Protein AF-A0A5W2M0V3-F1 (afdb_monomer)

Organism: NCBI:txid2564671

InterPro domains:
  IPR022688 Replication-associated protein G2P, C-terminal [PF05155] (43-127)

Solvent-accessible surface area (backbone atoms only — not comparable to full-atom values): 8422 Å² total; per-residue (Å²): 132,82,64,75,85,41,86,94,76,38,84,54,67,68,55,51,50,55,49,50,54,57,67,47,36,62,74,72,50,72,62,55,54,61,46,75,36,48,54,32,52,51,33,42,76,69,66,70,38,96,41,70,70,61,21,47,56,44,34,48,54,53,53,42,26,64,76,66,52,84,71,64,75,85,40,69,68,51,45,55,42,38,59,53,37,44,78,77,76,39,62,68,89,54,85,69,55,71,93,78,59,66,83,55,44,79,76,44,77,45,82,70,77,90,69,86,85,73,81,54,93,86,64,76,80,86,75,84,80,73,84,129

Foldseek 3Di:
DQPPVDPPPGDCVVVVVVVVCVVCVCVVCQPFPFDKDAQLVVLVVLVLDVDSVVSVVLLVLVVCLLVFDADDCVDPVLVSSQVSVVVVPDHSNDRDPNVPDDSIDGDDGDGDDDDDDDDDPPDDPDPPDDDD

Radius of gyration: 26.94 Å; Cα contacts (8 Å, |Δi|>4): 110; chains: 1; bounding box: 58×53×61 Å

Mean predicted aligned error: 13.79 Å

pLDDT: mean 79.99, std 12.99, range [43.12, 95.44]

Secondary structure (DSSP, 8-state):
---TTSTTTS--HHHHHHHHHHHTHHHHS--EEEEEEEHHHHHHHTTS-S-HHHHHHHHHHHHHHHTT----TTSHHHHHHHHHHHTTT--TTSPP-TTT--SEEEEEEEE------PPPTT----------

Structure (mmCIF, N/CA/C/O backbone):
data_AF-A0A5W2M0V3-F1
#
_entry.id   AF-A0A5W2M0V3-F1
#
loop_
_atom_site.group_PDB
_atom_site.id
_atom_site.type_symbol
_atom_site.label_atom_id
_atom_site.label_alt_id
_atom_site.label_comp_id
_atom_site.label_asym_id
_atom_site.label_entity_id
_atom_site.label_seq_id
_atom_site.pdbx_PDB_ins_code
_atom_site.Cartn_x
_atom_site.Cartn_y
_atom_site.Cartn_z
_atom_site.occupancy
_atom_site.B_iso_or_equiv
_atom_site.auth_seq_id
_atom_site.auth_comp_id
_atom_site.auth_asym_id
_atom_site.auth_atom_id
_atom_site.pdbx_PDB_model_num
ATOM 1 N N . LYS A 1 1 ? 28.963 -27.157 -25.736 1.00 59.34 1 LYS A N 1
ATOM 2 C CA . LYS A 1 1 ? 29.625 -25.862 -25.413 1.00 59.34 1 LYS A CA 1
ATOM 3 C C . LYS A 1 1 ? 29.686 -25.035 -26.696 1.00 59.34 1 LYS A C 1
ATOM 5 O O . LYS A 1 1 ? 30.165 -25.577 -27.676 1.00 59.34 1 LYS A O 1
ATOM 10 N N . LYS A 1 2 ? 29.187 -23.788 -26.728 1.00 62.47 2 LYS A N 1
ATOM 11 C CA . LYS A 1 2 ? 29.101 -22.963 -27.959 1.00 62.47 2 LYS A CA 1
ATOM 12 C C . LYS A 1 2 ? 30.402 -22.218 -28.345 1.00 62.47 2 LYS A C 1
ATOM 14 O O . LYS A 1 2 ? 30.338 -21.292 -29.134 1.00 62.47 2 LYS A O 1
ATOM 19 N N . SER A 1 3 ? 31.558 -22.601 -27.788 1.00 71.12 3 SER A N 1
ATOM 20 C CA . SER A 1 3 ? 32.898 -22.075 -28.131 1.00 71.12 3 SER A CA 1
ATOM 21 C C . SER A 1 3 ? 32.954 -20.572 -28.458 1.00 71.12 3 SER A C 1
ATOM 23 O O . SER A 1 3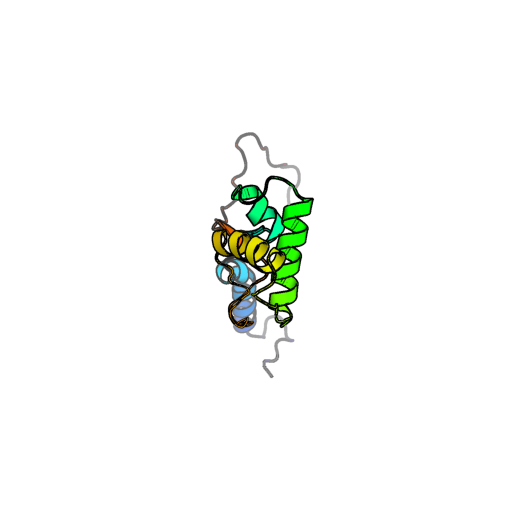 ? 33.532 -20.189 -29.465 1.00 71.12 3 SER A O 1
ATOM 25 N N . LEU A 1 4 ? 32.353 -19.721 -27.614 1.00 72.19 4 LEU A N 1
ATOM 26 C CA . LEU A 1 4 ? 32.244 -18.258 -27.802 1.00 72.19 4 LEU A CA 1
ATOM 27 C C . LEU A 1 4 ? 33.555 -17.495 -27.523 1.00 72.19 4 LEU A C 1
ATOM 29 O O . LEU A 1 4 ? 33.593 -16.267 -27.540 1.00 72.19 4 LEU A O 1
ATOM 33 N N . CYS A 1 5 ? 34.620 -18.235 -27.224 1.00 76.50 5 CYS A N 1
ATOM 34 C CA . CYS A 1 5 ? 35.914 -17.719 -26.799 1.00 76.50 5 CYS A CA 1
ATOM 35 C C . CYS A 1 5 ? 36.800 -17.271 -27.976 1.00 76.50 5 CYS A C 1
ATOM 37 O O . CYS A 1 5 ? 37.894 -16.769 -27.738 1.00 76.50 5 CYS A O 1
ATOM 39 N N . TYR A 1 6 ? 36.368 -17.490 -29.223 1.00 72.81 6 TYR A N 1
ATOM 40 C CA . TYR A 1 6 ? 37.172 -17.268 -30.425 1.00 72.81 6 TYR A CA 1
ATOM 41 C C . TYR A 1 6 ? 36.603 -16.107 -31.245 1.00 72.81 6 TYR A C 1
ATOM 43 O O . TYR A 1 6 ? 35.646 -16.248 -32.008 1.00 72.81 6 TYR A O 1
ATOM 51 N N . TRP A 1 7 ? 37.212 -14.937 -31.071 1.00 67.62 7 TRP A N 1
ATOM 52 C CA . TRP A 1 7 ? 36.789 -13.699 -31.719 1.00 67.62 7 TRP A CA 1
ATOM 53 C C . TRP A 1 7 ? 36.828 -13.825 -33.252 1.00 67.62 7 TRP A C 1
ATOM 55 O O . TRP A 1 7 ? 37.824 -14.269 -33.818 1.00 67.62 7 TRP A O 1
ATOM 65 N N . GLY A 1 8 ? 35.726 -13.473 -33.919 1.00 73.69 8 GLY A N 1
ATOM 66 C CA . GLY A 1 8 ? 35.586 -13.532 -35.383 1.00 73.69 8 GLY A CA 1
ATOM 67 C C . GLY A 1 8 ? 35.216 -14.899 -35.982 1.00 73.69 8 GLY A C 1
ATOM 68 O O . GLY A 1 8 ? 34.818 -14.944 -37.140 1.00 73.69 8 GLY A O 1
ATOM 69 N N . LEU A 1 9 ? 35.292 -15.996 -35.218 1.00 73.38 9 LEU A N 1
ATOM 70 C CA . LEU A 1 9 ? 34.905 -17.350 -35.669 1.00 73.38 9 LEU A CA 1
ATOM 71 C C . LEU A 1 9 ? 33.647 -17.878 -34.967 1.00 73.38 9 LEU A C 1
ATOM 73 O O . LEU A 1 9 ? 32.968 -18.766 -35.482 1.00 73.38 9 LEU A O 1
ATOM 77 N N . SER A 1 10 ? 33.341 -17.357 -33.779 1.00 79.69 10 SER A N 1
ATOM 78 C CA . SER A 1 10 ? 32.163 -17.744 -33.011 1.00 79.69 10 SER A CA 1
ATOM 79 C C . SER A 1 10 ? 30.898 -17.035 -33.503 1.00 79.69 10 SER A C 1
ATOM 81 O O . SER A 1 10 ? 30.904 -15.838 -33.782 1.00 79.69 10 SER A O 1
ATOM 83 N N . ASP A 1 11 ? 29.780 -17.761 -33.532 1.00 80.25 11 ASP A N 1
ATOM 84 C CA . ASP A 1 11 ? 28.465 -17.175 -33.787 1.00 80.25 11 ASP A CA 1
ATOM 85 C C . ASP A 1 11 ? 27.938 -16.449 -32.535 1.00 80.25 11 ASP A C 1
ATOM 87 O O . ASP A 1 11 ? 27.516 -17.068 -31.551 1.00 80.25 11 ASP A O 1
ATOM 91 N N . TYR A 1 12 ? 27.967 -15.115 -32.580 1.00 79.50 12 TYR A N 1
ATOM 92 C CA . TYR A 1 12 ? 27.493 -14.233 -31.511 1.00 79.50 12 TYR A CA 1
ATOM 93 C C . TYR A 1 12 ? 26.001 -13.891 -31.607 1.00 79.50 12 TYR A C 1
ATOM 95 O O . TYR A 1 12 ? 25.499 -13.168 -30.746 1.00 79.50 12 TYR A O 1
ATOM 103 N N . SER A 1 13 ? 25.261 -14.422 -32.588 1.00 82.12 13 SER A N 1
ATOM 104 C CA . SER A 1 13 ? 23.819 -14.162 -32.753 1.00 82.12 13 SER A CA 1
ATOM 105 C C . SER A 1 13 ? 23.017 -14.419 -31.468 1.00 82.12 13 SER A C 1
ATOM 107 O O . SER A 1 13 ? 22.124 -13.654 -31.102 1.00 82.12 13 SER A O 1
ATOM 109 N N . VAL A 1 14 ? 23.406 -15.454 -30.720 1.00 81.88 14 VAL A N 1
ATOM 110 C CA . VAL A 1 14 ? 22.816 -15.835 -29.429 1.00 81.88 14 VAL A CA 1
ATOM 111 C C . VAL A 1 14 ? 23.052 -14.768 -28.358 1.00 81.88 14 VAL A C 1
ATOM 113 O O . VAL A 1 14 ? 22.158 -14.490 -27.560 1.00 81.88 14 VAL A O 1
ATOM 116 N N . LEU A 1 15 ? 24.250 -14.180 -28.331 1.00 82.75 15 LEU A N 1
ATOM 117 C CA . LEU A 1 15 ? 24.616 -13.151 -27.361 1.00 82.75 15 LEU A CA 1
ATOM 118 C C . LEU A 1 15 ? 23.940 -11.823 -27.706 1.00 82.75 15 LEU A C 1
ATOM 120 O O . LEU A 1 15 ? 23.435 -11.154 -26.812 1.00 82.75 15 LEU A O 1
ATOM 124 N N . ASN A 1 16 ? 23.857 -11.495 -28.998 1.00 84.81 16 ASN A N 1
ATOM 125 C CA . ASN A 1 16 ? 23.150 -10.314 -29.484 1.00 84.81 16 ASN A CA 1
ATOM 126 C C . ASN A 1 16 ? 21.681 -10.350 -29.083 1.00 84.81 16 ASN A C 1
ATOM 128 O O . ASN A 1 16 ? 21.181 -9.355 -28.584 1.00 84.81 16 ASN A O 1
ATOM 132 N N . LYS A 1 17 ? 21.014 -11.503 -29.196 1.00 87.44 17 LYS A N 1
ATOM 133 C CA . LYS A 1 17 ? 19.627 -11.637 -28.742 1.00 87.44 17 LYS A CA 1
ATOM 134 C C . LYS A 1 17 ? 19.478 -11.363 -27.243 1.00 87.44 17 LYS A C 1
ATOM 136 O O . LYS A 1 17 ? 18.620 -10.582 -26.861 1.00 87.44 17 LYS A O 1
ATOM 141 N N . LEU A 1 18 ? 20.334 -11.955 -26.406 1.00 85.94 18 LEU A N 1
ATOM 142 C CA . LEU A 1 18 ? 20.323 -11.700 -24.959 1.00 85.94 18 LEU A CA 1
ATOM 143 C C . LEU A 1 18 ? 20.634 -10.237 -24.626 1.00 85.94 18 LEU A C 1
ATOM 145 O O . LEU A 1 18 ? 20.074 -9.686 -23.686 1.00 85.94 18 LEU A O 1
ATOM 149 N N . HIS A 1 19 ? 21.522 -9.612 -25.394 1.00 86.56 19 HIS A N 1
ATOM 150 C CA . HIS A 1 19 ? 21.875 -8.210 -25.232 1.00 86.56 19 HIS A CA 1
ATOM 151 C C . HIS A 1 19 ? 20.723 -7.285 -25.631 1.00 86.56 19 HIS A C 1
ATOM 153 O O . HIS A 1 19 ? 20.401 -6.364 -24.887 1.00 86.56 19 HIS A O 1
ATOM 159 N N . THR A 1 20 ? 20.055 -7.556 -26.752 1.00 88.75 20 THR A N 1
ATOM 160 C CA . THR A 1 20 ? 18.856 -6.827 -27.173 1.00 88.75 20 THR A CA 1
ATOM 161 C C . THR A 1 20 ? 17.722 -7.023 -26.171 1.00 88.75 20 THR A C 1
ATOM 163 O O . THR A 1 20 ? 17.135 -6.037 -25.747 1.00 88.75 20 THR A O 1
ATOM 166 N N . ASP A 1 21 ? 17.486 -8.251 -25.697 1.00 84.69 21 ASP A N 1
ATOM 167 C CA . ASP A 1 21 ? 16.499 -8.542 -24.648 1.00 84.69 21 ASP A CA 1
ATOM 168 C C . ASP A 1 21 ? 16.825 -7.809 -23.330 1.00 84.69 21 ASP A C 1
ATOM 170 O O . ASP A 1 21 ? 15.916 -7.420 -22.599 1.00 84.69 21 ASP A O 1
ATOM 174 N N . PHE A 1 22 ? 18.111 -7.608 -23.017 1.00 84.31 22 PHE A N 1
ATOM 175 C CA . PHE A 1 22 ? 18.556 -6.828 -21.859 1.00 84.31 22 PHE A CA 1
ATOM 176 C C . PHE A 1 22 ? 18.367 -5.317 -22.058 1.00 84.31 22 PHE A C 1
ATOM 178 O O . PHE A 1 22 ? 17.972 -4.632 -21.121 1.00 84.31 22 PHE A O 1
ATOM 185 N N . ILE A 1 23 ? 18.617 -4.787 -23.258 1.00 85.62 23 ILE A N 1
ATOM 186 C CA . ILE A 1 23 ? 18.372 -3.371 -23.581 1.00 85.62 23 ILE A CA 1
ATOM 187 C C . ILE A 1 23 ? 16.867 -3.072 -23.579 1.00 85.62 23 ILE A C 1
ATOM 189 O O . ILE A 1 23 ? 16.432 -2.076 -23.008 1.00 85.62 23 ILE A O 1
ATOM 193 N N . ASP A 1 24 ? 16.061 -3.961 -24.159 1.00 83.44 24 ASP A N 1
ATOM 194 C CA . ASP A 1 24 ? 14.600 -3.848 -24.223 1.00 83.44 24 ASP A CA 1
ATOM 195 C C . ASP A 1 24 ? 13.901 -4.291 -22.928 1.00 83.44 24 ASP A C 1
ATOM 197 O O . ASP A 1 24 ? 12.670 -4.319 -22.847 1.00 83.44 24 ASP A O 1
ATOM 201 N N . LEU A 1 25 ? 14.670 -4.613 -21.888 1.00 77.00 25 LEU A N 1
ATOM 202 C CA . LEU A 1 25 ? 14.153 -5.011 -20.585 1.00 77.00 25 LEU A CA 1
ATOM 203 C C . LEU A 1 25 ? 13.264 -3.919 -19.979 1.00 77.00 25 LEU A C 1
ATOM 205 O O . LEU A 1 25 ? 12.259 -4.250 -19.358 1.00 77.00 25 LEU A O 1
ATOM 209 N N . ASP A 1 26 ? 13.568 -2.647 -20.237 1.00 65.00 26 ASP A N 1
ATOM 210 C CA . ASP A 1 26 ? 12.747 -1.492 -19.847 1.00 65.00 26 ASP A CA 1
ATOM 211 C C . ASP A 1 26 ? 11.352 -1.499 -20.504 1.00 65.00 26 ASP A C 1
ATOM 213 O O . ASP A 1 26 ? 10.358 -1.151 -19.881 1.00 65.00 26 ASP A O 1
ATOM 217 N N . LYS A 1 27 ? 11.225 -2.008 -21.737 1.00 69.50 27 LYS A N 1
ATOM 218 C CA . LYS A 1 27 ? 9.915 -2.156 -22.401 1.00 69.50 27 LYS A CA 1
ATOM 219 C C . LYS A 1 27 ? 9.087 -3.288 -21.789 1.00 69.50 27 LYS A C 1
ATOM 221 O O . LYS A 1 27 ? 7.859 -3.253 -21.826 1.00 69.50 27 LYS A O 1
ATOM 226 N N . LYS A 1 28 ? 9.756 -4.322 -21.265 1.00 63.09 28 LYS A N 1
ATOM 227 C CA . LYS A 1 28 ? 9.122 -5.505 -20.660 1.00 63.09 28 LYS A CA 1
ATOM 228 C C . LYS A 1 28 ? 8.772 -5.282 -19.191 1.00 63.09 28 LYS A C 1
ATOM 230 O O . LYS A 1 28 ? 7.724 -5.732 -18.730 1.00 63.09 28 LYS A O 1
ATOM 235 N N . LEU A 1 29 ? 9.644 -4.599 -18.458 1.00 59.00 29 LEU A N 1
ATOM 236 C CA . LEU A 1 29 ? 9.343 -4.032 -17.157 1.00 59.00 29 LEU A CA 1
ATOM 237 C C . LEU A 1 29 ? 8.606 -2.722 -17.404 1.00 59.00 29 LEU A C 1
ATOM 239 O O . LEU A 1 29 ? 9.214 -1.670 -17.334 1.00 59.00 29 LEU A O 1
ATOM 243 N N . SER A 1 30 ? 7.303 -2.762 -17.686 1.00 48.72 30 SER A N 1
ATOM 244 C CA . SER A 1 30 ? 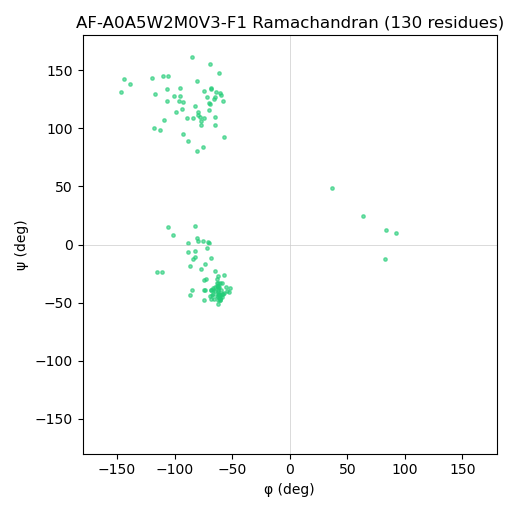6.487 -1.546 -17.639 1.00 48.72 30 SER A CA 1
ATOM 245 C C . SER A 1 30 ? 6.606 -0.947 -16.230 1.00 48.72 30 SER A C 1
ATOM 247 O O . SER A 1 30 ? 5.909 -1.378 -15.303 1.00 48.72 30 SER A O 1
ATOM 249 N N . VAL A 1 31 ? 7.551 -0.023 -16.035 1.00 51.03 31 VAL A N 1
ATOM 250 C CA . VAL A 1 31 ? 7.815 0.622 -14.751 1.00 51.03 31 VAL A CA 1
ATOM 251 C C . VAL A 1 31 ? 6.692 1.619 -14.540 1.00 51.03 31 VAL A C 1
ATOM 253 O O . VAL A 1 31 ? 6.781 2.802 -14.854 1.00 51.03 31 VAL A O 1
ATOM 256 N N . ASN A 1 32 ? 5.581 1.114 -14.026 1.00 46.19 32 ASN A N 1
ATOM 257 C CA . ASN A 1 32 ? 4.551 1.956 -13.467 1.00 46.19 32 ASN A CA 1
ATOM 258 C C . ASN A 1 32 ? 5.156 2.631 -12.238 1.00 46.19 32 ASN A C 1
ATOM 260 O O . ASN A 1 32 ? 5.402 1.967 -11.228 1.00 46.19 32 ASN A O 1
ATOM 264 N N . ALA A 1 33 ? 5.403 3.940 -12.311 1.00 43.12 33 ALA A N 1
ATOM 265 C CA . ALA A 1 33 ? 5.655 4.704 -11.100 1.00 43.12 33 ALA A CA 1
ATOM 266 C C . ALA A 1 33 ? 4.357 4.673 -10.288 1.00 43.12 33 ALA A C 1
ATOM 268 O O . ALA A 1 33 ? 3.364 5.315 -10.640 1.00 43.12 33 ALA A O 1
ATOM 269 N N . MET A 1 34 ? 4.364 3.837 -9.255 1.00 48.81 34 MET A N 1
ATOM 270 C CA . MET A 1 34 ? 3.311 3.754 -8.261 1.00 48.81 34 MET A CA 1
ATOM 271 C C . MET A 1 34 ? 3.691 4.662 -7.104 1.00 48.81 34 MET A C 1
ATOM 273 O O . MET A 1 34 ? 4.702 4.439 -6.438 1.00 48.81 34 MET A O 1
ATOM 277 N N . ASP A 1 35 ? 2.874 5.682 -6.872 1.00 53.78 35 ASP A N 1
ATOM 278 C CA . ASP A 1 35 ? 2.989 6.489 -5.667 1.00 53.78 35 ASP A CA 1
ATOM 279 C C . ASP A 1 35 ? 2.321 5.715 -4.527 1.00 53.78 35 ASP A C 1
ATOM 281 O O . ASP A 1 35 ? 1.117 5.428 -4.541 1.00 53.78 35 ASP A O 1
ATOM 285 N N . PHE A 1 36 ? 3.152 5.316 -3.573 1.00 60.44 36 PHE A N 1
ATOM 286 C CA . PHE A 1 36 ? 2.785 4.515 -2.422 1.00 60.44 36 PHE A CA 1
ATOM 287 C C . PHE A 1 36 ? 2.525 5.425 -1.226 1.00 60.44 36 PHE A C 1
ATOM 289 O O . PHE A 1 36 ? 3.410 6.172 -0.818 1.00 60.44 36 PHE A O 1
ATOM 296 N N . GLU A 1 37 ? 1.334 5.334 -0.643 1.00 74.44 37 GLU A N 1
ATOM 297 C CA . GLU A 1 37 ? 1.018 6.008 0.615 1.00 74.44 37 GLU A CA 1
ATOM 298 C C . GLU A 1 37 ? 0.871 5.004 1.752 1.00 74.44 37 GLU A C 1
ATOM 300 O O . GLU A 1 37 ? 0.350 3.892 1.597 1.00 74.44 37 GLU A O 1
ATOM 305 N N . THR A 1 38 ? 1.305 5.426 2.935 1.00 85.12 38 THR A N 1
ATOM 306 C CA . THR A 1 38 ? 1.035 4.701 4.174 1.00 85.12 38 THR A CA 1
ATOM 307 C C . THR A 1 38 ? -0.452 4.787 4.530 1.00 85.12 38 THR A C 1
ATOM 309 O O . THR A 1 38 ? -1.149 5.743 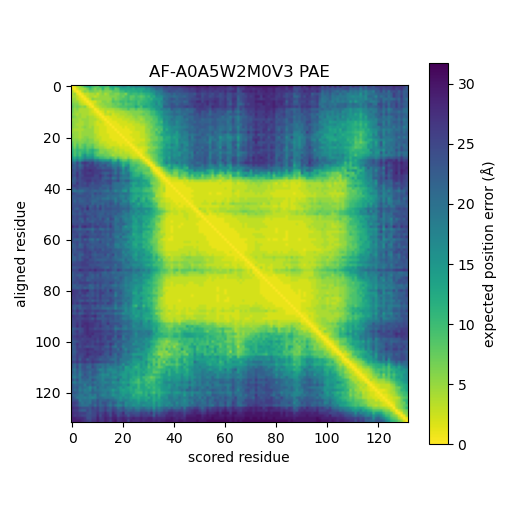4.185 1.00 85.12 38 THR A O 1
ATOM 312 N N . ILE A 1 39 ? -0.961 3.816 5.297 1.00 85.94 39 ILE A N 1
ATOM 313 C CA . ILE A 1 39 ? -2.347 3.847 5.807 1.00 85.94 39 ILE A CA 1
ATOM 314 C C . ILE A 1 39 ? -2.618 5.142 6.593 1.00 85.94 39 ILE A C 1
ATOM 316 O O . ILE A 1 39 ? -3.709 5.703 6.510 1.00 85.94 39 ILE A O 1
ATOM 320 N N . SER A 1 40 ? -1.629 5.642 7.337 1.00 88.69 40 SER A N 1
ATOM 321 C CA . SER A 1 40 ? -1.704 6.915 8.060 1.00 88.69 40 SER A CA 1
ATOM 322 C C . SER A 1 40 ? -1.928 8.112 7.138 1.00 88.69 40 SER A C 1
ATOM 324 O O . SER A 1 40 ? -2.821 8.914 7.408 1.00 88.69 40 SER A O 1
ATOM 326 N N . GLU A 1 41 ? -1.164 8.228 6.052 1.00 88.44 41 GLU A N 1
ATOM 327 C CA . GLU A 1 41 ? -1.313 9.314 5.074 1.00 88.44 41 GLU A CA 1
ATOM 328 C C . GLU A 1 41 ? -2.647 9.204 4.344 1.00 88.44 41 GLU A C 1
ATOM 330 O O . GLU A 1 41 ? -3.373 10.189 4.252 1.00 88.44 41 GLU A O 1
ATOM 335 N N . CYS A 1 42 ? -3.037 7.991 3.945 1.00 87.19 42 CYS A N 1
ATOM 336 C CA . CYS A 1 42 ? -4.328 7.732 3.316 1.00 87.19 42 CYS A CA 1
ATOM 337 C C . CYS A 1 42 ? -5.498 8.184 4.211 1.00 87.19 42 CYS A C 1
ATOM 339 O O . CYS A 1 42 ? -6.438 8.823 3.737 1.00 87.19 42 CYS A O 1
ATOM 341 N N . LEU A 1 43 ? -5.433 7.930 5.522 1.00 89.50 43 LEU A N 1
ATOM 342 C CA . LEU A 1 43 ? -6.454 8.372 6.479 1.00 89.50 43 LEU A CA 1
ATOM 343 C C . LEU A 1 43 ? -6.546 9.904 6.604 1.00 89.50 43 LEU A C 1
ATOM 345 O O . LEU A 1 43 ? -7.648 10.425 6.785 1.00 89.50 43 LEU A O 1
ATOM 349 N N . ILE A 1 44 ? -5.418 10.615 6.525 1.00 92.69 44 ILE A N 1
ATOM 350 C CA . ILE A 1 44 ? -5.376 12.086 6.581 1.00 92.69 44 ILE A CA 1
ATOM 351 C C . ILE A 1 44 ? -5.868 12.677 5.257 1.00 92.69 44 ILE A C 1
ATOM 353 O O . ILE A 1 44 ? -6.744 13.537 5.257 1.00 92.69 44 ILE A O 1
ATOM 357 N N . ASN A 1 45 ? -5.368 12.166 4.132 1.00 88.12 45 ASN A N 1
ATOM 358 C CA . ASN A 1 45 ? -5.697 12.639 2.788 1.00 88.12 45 ASN A CA 1
ATOM 359 C C . ASN A 1 45 ? -7.182 12.452 2.447 1.00 88.12 45 ASN A C 1
ATOM 361 O O . ASN A 1 45 ? -7.779 13.314 1.812 1.00 88.12 45 ASN A O 1
ATOM 365 N N . ASN A 1 46 ? -7.803 11.363 2.916 1.00 86.75 46 ASN A N 1
ATOM 366 C CA . ASN A 1 46 ? -9.245 11.130 2.772 1.00 86.75 46 ASN A CA 1
ATOM 367 C C . ASN A 1 46 ? -10.098 11.897 3.807 1.00 86.75 46 ASN A C 1
ATOM 369 O O . ASN A 1 46 ? -11.311 11.694 3.870 1.00 86.75 46 ASN A O 1
ATOM 373 N N . GLY A 1 47 ? -9.493 12.724 4.668 1.00 89.25 47 GLY A N 1
ATOM 374 C CA . GLY A 1 47 ? -10.209 13.491 5.693 1.00 89.25 47 GLY A CA 1
ATOM 375 C C . GLY A 1 47 ? -10.903 12.622 6.749 1.00 89.25 47 GLY A C 1
ATOM 376 O O . GLY A 1 47 ? -11.893 13.030 7.353 1.00 89.25 47 GLY A O 1
ATOM 377 N N . VAL A 1 48 ? -10.430 11.390 6.973 1.00 91.06 48 VAL A N 1
ATOM 378 C CA . VAL A 1 48 ? -11.028 10.471 7.960 1.00 91.06 48 VAL A CA 1
ATOM 379 C C . VAL A 1 48 ? -10.671 10.882 9.390 1.00 91.06 48 VAL A C 1
ATOM 381 O O . VAL A 1 48 ? -11.435 10.619 10.326 1.00 91.06 48 VAL A O 1
ATOM 384 N N . VAL A 1 49 ? -9.498 11.490 9.567 1.00 92.06 49 VAL A N 1
ATOM 385 C CA . VAL A 1 49 ? -8.958 11.958 10.846 1.00 92.06 49 VAL A CA 1
ATOM 386 C C . VAL A 1 49 ? -8.189 13.262 10.661 1.00 92.06 49 VAL A C 1
ATOM 388 O O . VAL A 1 49 ? -7.423 13.407 9.717 1.00 92.06 49 VAL A O 1
ATOM 391 N N . ASP A 1 50 ? -8.318 14.161 11.634 1.00 90.44 50 ASP A N 1
ATOM 392 C CA . ASP A 1 50 ? -7.769 15.527 11.543 1.00 90.44 50 ASP A CA 1
ATOM 393 C C . ASP A 1 50 ? -6.319 15.649 12.044 1.00 90.44 50 ASP A C 1
ATOM 395 O O . ASP A 1 50 ? -5.722 16.718 12.002 1.00 90.44 50 ASP A O 1
ATOM 399 N N . SER A 1 51 ? -5.754 14.579 12.615 1.00 93.88 51 SER A N 1
ATOM 400 C CA . SER A 1 51 ? -4.446 14.620 13.278 1.00 93.88 51 SER A CA 1
ATOM 401 C C . SER A 1 51 ? -3.610 13.391 12.959 1.00 93.88 51 SER A C 1
ATOM 403 O O . SER A 1 51 ? -4.090 12.256 13.050 1.00 93.88 51 SER A O 1
ATOM 405 N N . THR A 1 52 ? -2.322 13.628 12.713 1.00 91.88 52 THR A N 1
ATOM 406 C CA . THR A 1 52 ? -1.285 12.607 12.504 1.00 91.88 52 THR A CA 1
ATOM 407 C C . THR A 1 52 ? -1.248 11.577 13.625 1.00 91.88 52 THR A C 1
ATOM 409 O O . THR A 1 52 ? -1.197 10.379 13.367 1.00 91.88 52 THR A O 1
ATOM 412 N N . ARG A 1 53 ? -1.393 12.002 14.886 1.00 93.00 53 ARG A N 1
ATOM 413 C CA . ARG A 1 53 ? -1.435 11.080 16.031 1.00 93.00 53 ARG A CA 1
ATOM 414 C C . ARG A 1 53 ? -2.605 10.100 15.928 1.00 93.00 53 ARG A C 1
ATOM 416 O O . ARG A 1 53 ? -2.427 8.903 16.141 1.00 93.00 53 ARG A O 1
ATOM 423 N N . LYS A 1 54 ? -3.807 10.591 15.603 1.00 92.69 54 LYS A N 1
ATOM 424 C CA . LYS A 1 54 ? -5.007 9.745 15.452 1.00 92.69 54 LYS A CA 1
ATOM 425 C C . LYS A 1 54 ? -4.870 8.805 14.250 1.00 92.69 54 LYS A C 1
ATOM 427 O O . LYS A 1 54 ? -5.308 7.654 14.339 1.00 92.69 54 LYS A O 1
ATOM 432 N N . ALA A 1 55 ? -4.263 9.286 13.164 1.00 93.31 55 ALA A N 1
ATOM 433 C CA . ALA A 1 55 ? -3.962 8.494 11.977 1.00 93.31 55 ALA A CA 1
ATOM 434 C C . ALA A 1 55 ? -2.999 7.348 12.303 1.00 93.31 55 ALA A C 1
ATOM 436 O O . ALA A 1 55 ? -3.343 6.193 12.071 1.00 93.31 55 ALA A O 1
ATOM 437 N N . ASN A 1 56 ? -1.876 7.640 12.960 1.00 93.31 56 ASN A N 1
ATOM 438 C CA . ASN A 1 56 ? -0.859 6.652 13.323 1.00 93.31 56 ASN A CA 1
ATOM 439 C C . ASN A 1 56 ? -1.397 5.581 14.275 1.00 93.31 56 ASN A C 1
ATOM 441 O 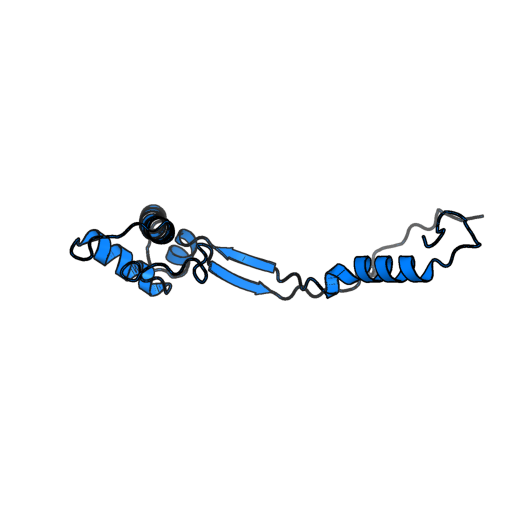O . ASN A 1 56 ? -1.154 4.396 14.067 1.00 93.31 56 ASN A O 1
ATOM 445 N N . ILE A 1 57 ? -2.194 5.966 15.281 1.00 94.31 57 ILE A N 1
ATOM 446 C CA . ILE A 1 57 ? -2.842 4.988 16.169 1.00 94.31 57 ILE A CA 1
ATOM 447 C C . ILE A 1 57 ? -3.766 4.072 15.359 1.00 94.31 57 ILE A C 1
ATOM 449 O O . ILE A 1 57 ? -3.727 2.860 15.522 1.00 94.31 57 ILE A O 1
ATOM 453 N N . THR A 1 58 ? -4.583 4.633 14.466 1.00 94.31 58 THR A N 1
ATOM 454 C CA . THR A 1 58 ? -5.521 3.847 13.648 1.00 94.31 58 THR A CA 1
ATOM 455 C C . THR A 1 58 ? -4.785 2.932 12.661 1.00 94.31 58 THR A C 1
ATOM 457 O O . THR A 1 58 ? -5.173 1.777 12.503 1.00 94.31 58 THR A O 1
ATOM 460 N N . ALA A 1 59 ? -3.694 3.407 12.058 1.00 92.75 59 ALA A N 1
ATOM 461 C CA . ALA A 1 59 ? -2.819 2.609 11.204 1.00 92.75 59 ALA A CA 1
ATOM 462 C C . ALA A 1 59 ? -2.166 1.454 11.981 1.00 92.75 59 ALA A C 1
ATOM 464 O O . ALA A 1 59 ? -2.096 0.340 11.471 1.00 92.75 59 ALA A O 1
ATOM 465 N N . MET A 1 60 ? -1.783 1.673 13.244 1.00 93.06 60 MET A N 1
ATOM 466 C CA . MET A 1 60 ? -1.220 0.625 14.101 1.00 93.06 60 MET A CA 1
ATOM 467 C C . MET A 1 60 ? -2.190 -0.548 14.304 1.00 93.06 60 MET A C 1
ATOM 469 O O . MET A 1 60 ? -1.767 -1.700 14.259 1.00 93.06 60 MET A O 1
ATOM 473 N N . TYR A 1 61 ? -3.495 -0.284 14.457 1.00 92.88 61 TYR A N 1
ATOM 474 C CA . TYR A 1 61 ? -4.509 -1.349 14.513 1.00 92.88 61 TYR A CA 1
ATOM 475 C C . TYR A 1 61 ? -4.562 -2.164 13.213 1.00 92.88 61 TYR A C 1
ATOM 477 O O . TYR A 1 61 ? -4.707 -3.383 13.267 1.00 92.88 61 TYR A O 1
ATOM 485 N N . ALA A 1 62 ? -4.422 -1.517 12.051 1.00 90.12 62 ALA A N 1
ATOM 486 C CA . ALA A 1 62 ? -4.381 -2.211 10.764 1.00 90.12 62 ALA A CA 1
ATOM 487 C C . ALA A 1 62 ? -3.103 -3.053 10.596 1.00 90.12 62 ALA A C 1
ATOM 489 O O . ALA A 1 62 ? -3.177 -4.175 10.106 1.00 90.12 62 ALA A O 1
ATOM 490 N N . ILE A 1 63 ? -1.949 -2.555 11.053 1.00 89.62 63 ILE A N 1
ATOM 491 C CA . ILE A 1 63 ? -0.673 -3.291 11.032 1.00 89.62 63 ILE A CA 1
ATOM 492 C C . ILE A 1 63 ? -0.735 -4.511 11.959 1.00 89.62 63 ILE A C 1
ATOM 494 O O . ILE A 1 63 ? -0.386 -5.618 11.563 1.00 89.62 63 ILE A O 1
ATOM 498 N N . GLN A 1 64 ? -1.236 -4.343 13.181 1.00 90.69 64 GLN A N 1
ATOM 499 C CA . GLN A 1 64 ? -1.428 -5.457 14.110 1.00 90.69 64 GLN A CA 1
ATOM 500 C C . GLN A 1 64 ? -2.403 -6.499 13.539 1.00 90.69 64 GLN A C 1
ATOM 502 O O . GLN A 1 64 ? -2.127 -7.697 13.585 1.00 90.69 64 GLN A O 1
ATOM 507 N N . TRP A 1 65 ? -3.510 -6.057 12.940 1.00 90.50 65 TRP A N 1
ATOM 508 C CA . TRP A 1 65 ? -4.431 -6.948 12.233 1.00 90.50 65 TRP A CA 1
ATOM 509 C C . TRP A 1 65 ? -3.736 -7.721 11.101 1.00 90.50 65 TRP A C 1
ATOM 511 O O . TRP A 1 65 ? -3.935 -8.928 10.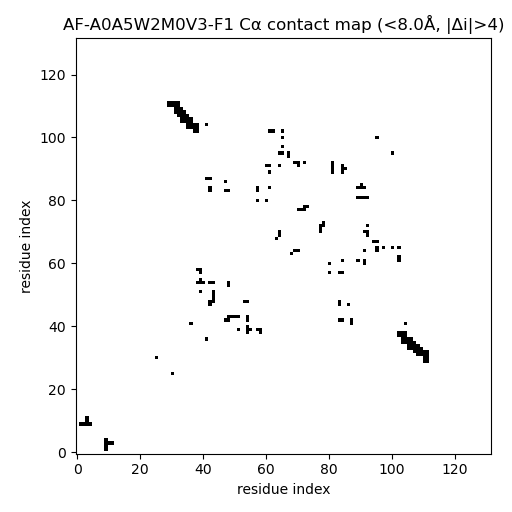963 1.00 90.50 65 TRP A O 1
ATOM 521 N N . PHE A 1 66 ? -2.879 -7.047 10.329 1.00 85.38 66 PHE A N 1
ATOM 522 C CA . PHE A 1 66 ? -2.096 -7.658 9.257 1.00 85.38 66 PHE A CA 1
ATOM 523 C C . PHE A 1 66 ? -1.132 -8.736 9.767 1.00 85.38 66 PHE A C 1
ATOM 525 O O . PHE A 1 66 ? -1.052 -9.808 9.172 1.00 85.38 66 PHE A O 1
ATOM 532 N N . HIS A 1 67 ? -0.479 -8.503 10.908 1.00 87.50 67 HIS A N 1
ATOM 533 C CA . HIS A 1 67 ? 0.358 -9.500 11.587 1.00 87.50 67 HIS A CA 1
ATOM 534 C C . HIS A 1 67 ? -0.438 -10.647 12.241 1.00 87.50 67 HIS A C 1
ATOM 536 O O . HIS A 1 67 ? 0.156 -11.531 12.854 1.00 87.50 67 HIS A O 1
ATOM 542 N N . GLY A 1 68 ? -1.768 -10.666 12.107 1.00 85.50 68 GLY A N 1
ATOM 543 C CA . GLY A 1 68 ? -2.628 -11.745 12.593 1.00 85.50 68 GLY A CA 1
ATOM 544 C C . GLY A 1 68 ? -3.180 -11.536 14.002 1.00 85.50 68 G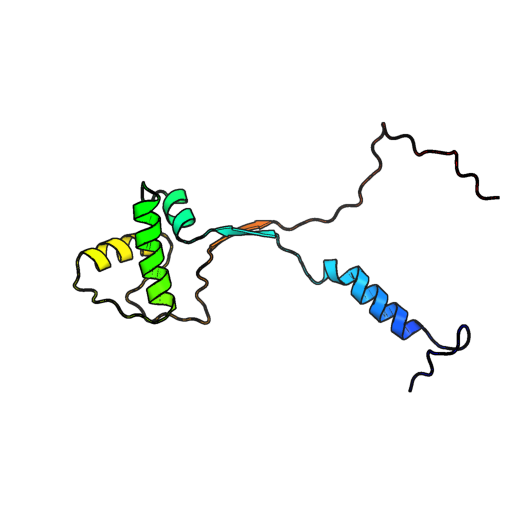LY A C 1
ATOM 545 O O . GLY A 1 68 ? -3.779 -12.456 14.559 1.00 85.50 68 GLY A O 1
ATOM 546 N N . HIS A 1 69 ? -3.026 -10.346 14.591 1.00 88.75 69 HIS A N 1
ATOM 547 C CA . HIS A 1 69 ? -3.645 -10.050 15.881 1.00 88.75 69 HIS A CA 1
ATOM 548 C C . HIS A 1 69 ? -5.171 -9.968 15.757 1.00 88.75 69 HIS A C 1
ATOM 550 O O . HIS A 1 69 ? -5.721 -9.301 14.879 1.00 88.75 69 HIS A O 1
ATOM 556 N N . THR A 1 70 ? -5.869 -10.618 16.687 1.00 88.50 70 THR A N 1
ATOM 557 C CA . THR A 1 70 ? -7.329 -10.559 16.801 1.00 88.50 70 THR A CA 1
ATOM 558 C C . THR A 1 70 ? -7.747 -9.509 17.819 1.00 88.50 70 THR A C 1
ATOM 560 O O . THR A 1 70 ? -7.224 -9.477 18.934 1.00 88.50 70 THR A O 1
ATOM 563 N N . PHE A 1 71 ? -8.740 -8.693 17.475 1.00 89.25 71 PHE A N 1
ATOM 564 C CA . PHE A 1 71 ? -9.281 -7.677 18.372 1.00 89.25 71 PHE A CA 1
ATOM 565 C C . PHE A 1 71 ? -10.644 -8.075 18.923 1.00 89.25 71 PHE A C 1
ATOM 567 O O . PHE A 1 71 ? -11.477 -8.643 18.220 1.00 89.25 71 PHE A O 1
ATOM 574 N N . ASP A 1 72 ? -10.904 -7.693 20.170 1.00 91.19 72 ASP A N 1
ATOM 575 C CA . ASP A 1 72 ? -12.240 -7.785 20.748 1.00 91.19 72 ASP A CA 1
ATOM 576 C C . ASP A 1 72 ? -13.141 -6.680 20.174 1.00 91.19 72 ASP A C 1
ATOM 578 O O . ASP A 1 72 ? -12.999 -5.495 20.496 1.00 91.19 72 ASP A O 1
ATOM 582 N N . THR A 1 73 ? -14.098 -7.072 19.332 1.00 87.38 73 THR A N 1
ATOM 583 C CA . THR A 1 73 ? -15.037 -6.157 18.668 1.00 87.38 73 THR A CA 1
ATOM 584 C C . THR A 1 73 ? -16.027 -5.497 19.627 1.00 87.38 73 THR A C 1
ATOM 586 O O . THR A 1 73 ? -16.709 -4.548 19.234 1.00 87.38 73 THR A O 1
ATOM 589 N N . LYS A 1 74 ? -16.129 -5.957 20.881 1.00 91.12 74 LYS A N 1
ATOM 590 C CA . LYS A 1 74 ? -16.984 -5.330 21.900 1.00 91.12 74 LYS A CA 1
ATOM 591 C C . LYS A 1 74 ? -16.362 -4.055 22.476 1.00 91.12 74 LYS A C 1
ATOM 593 O O . LYS A 1 74 ? -17.084 -3.200 22.987 1.00 91.12 74 LYS A O 1
ATOM 598 N N . LYS A 1 75 ? -15.042 -3.873 22.361 1.00 94.38 75 LYS A N 1
ATOM 599 C CA . LYS A 1 75 ? -14.355 -2.676 22.867 1.00 94.38 75 LYS A CA 1
ATOM 600 C C . LYS A 1 75 ? -14.681 -1.448 22.012 1.00 94.38 75 LYS A C 1
ATOM 602 O O . LYS A 1 75 ? -14.431 -1.430 20.808 1.00 94.38 75 LYS A O 1
ATOM 607 N N . LYS A 1 76 ? -15.141 -0.365 22.655 1.00 93.44 76 LYS A N 1
ATOM 608 C CA . LYS A 1 76 ? -15.472 0.913 21.987 1.00 93.44 76 LYS A CA 1
ATOM 609 C C . LYS A 1 76 ? -14.316 1.474 21.148 1.00 93.44 76 LYS A C 1
ATOM 611 O O . LYS A 1 76 ? -14.542 1.970 20.051 1.00 93.44 76 LYS A O 1
ATOM 616 N N . GLN A 1 77 ? -13.074 1.381 21.633 1.00 93.19 77 GLN A N 1
ATOM 617 C CA . GLN A 1 77 ? -11.902 1.865 20.887 1.00 93.19 77 GLN A CA 1
ATOM 618 C C . GLN A 1 77 ? -11.718 1.110 19.564 1.00 93.19 77 GLN A C 1
ATOM 620 O O . GLN A 1 77 ? -11.547 1.736 18.519 1.00 93.19 77 GLN A O 1
ATOM 625 N N . VAL A 1 78 ? -11.839 -0.222 19.595 1.00 93.75 78 VAL A N 1
ATOM 626 C CA . VAL A 1 78 ? -11.743 -1.079 18.404 1.00 93.75 78 VAL A CA 1
ATOM 627 C C . VAL A 1 78 ? -12.839 -0.720 17.404 1.00 93.75 78 VAL A C 1
ATOM 629 O O . VAL A 1 78 ? -12.556 -0.580 16.219 1.00 93.75 78 VAL A O 1
ATOM 632 N N . GLN A 1 79 ? -14.070 -0.485 17.867 1.00 95.44 79 GLN A N 1
ATOM 633 C CA . GLN A 1 79 ? -15.176 -0.061 17.000 1.00 95.44 79 GLN A CA 1
ATOM 634 C C . GLN A 1 79 ? -14.892 1.281 16.313 1.00 95.44 79 GLN A C 1
ATOM 636 O O . GLN A 1 79 ? -15.095 1.402 15.105 1.00 95.44 79 GLN A O 1
ATOM 641 N N . THR A 1 80 ? -14.356 2.261 17.046 1.00 95.06 80 THR A N 1
ATOM 642 C CA . THR A 1 80 ? -13.983 3.572 16.492 1.00 95.06 80 THR A CA 1
ATOM 643 C C . THR A 1 80 ? -12.892 3.454 15.427 1.00 95.06 80 THR A C 1
ATOM 645 O O . THR A 1 80 ? -13.018 4.031 14.346 1.00 95.06 80 THR A O 1
ATOM 648 N N . HIS A 1 81 ? -11.821 2.702 15.698 1.00 94.69 81 HIS A N 1
ATOM 649 C CA . HIS A 1 81 ? -10.735 2.521 14.729 1.00 94.69 81 HIS A CA 1
ATOM 650 C C . HIS A 1 81 ? -11.185 1.696 13.520 1.00 94.69 81 HIS A C 1
ATOM 652 O O . HIS A 1 81 ? -10.889 2.072 12.389 1.00 94.69 81 HIS A O 1
ATOM 658 N N . ARG A 1 82 ? -12.000 0.658 13.727 1.00 93.56 82 ARG A N 1
ATOM 659 C CA . ARG A 1 82 ? -12.629 -0.115 12.649 1.00 93.56 82 ARG A CA 1
ATOM 660 C C . ARG A 1 82 ? -13.496 0.757 11.743 1.00 93.56 82 ARG A C 1
ATOM 662 O O . ARG A 1 82 ? -13.410 0.634 10.528 1.00 93.56 82 ARG A O 1
ATOM 669 N N . ALA A 1 83 ? -14.319 1.644 12.305 1.00 94.50 83 ALA A N 1
ATOM 670 C CA . ALA A 1 83 ? -15.165 2.542 11.517 1.00 94.50 83 ALA A CA 1
ATOM 671 C C . ALA A 1 83 ? -14.339 3.485 10.626 1.00 94.50 83 ALA A C 1
ATOM 673 O O . ALA A 1 83 ? -14.722 3.745 9.489 1.00 94.50 83 ALA A O 1
ATOM 674 N N . ARG A 1 84 ? -13.185 3.956 11.115 1.00 93.75 84 ARG A N 1
ATOM 675 C CA . ARG A 1 84 ? -12.239 4.769 10.333 1.00 93.75 84 ARG A CA 1
ATOM 676 C C . ARG A 1 84 ? -11.566 3.958 9.226 1.00 93.75 84 ARG A C 1
ATOM 678 O O . ARG A 1 84 ? -11.551 4.400 8.086 1.00 93.75 84 ARG A O 1
ATOM 685 N N . LEU A 1 85 ? -11.072 2.764 9.548 1.00 91.88 85 LEU A N 1
ATOM 686 C CA . LEU A 1 85 ? -10.422 1.860 8.593 1.00 91.88 85 LEU A CA 1
ATOM 687 C C . LEU A 1 85 ? -11.372 1.392 7.479 1.00 91.88 85 LEU A C 1
ATOM 689 O O . LEU A 1 85 ? -10.969 1.274 6.327 1.00 91.88 85 LEU A O 1
ATOM 693 N N . ARG A 1 86 ? -12.664 1.228 7.773 1.00 91.81 86 ARG A N 1
ATOM 694 C CA . ARG A 1 86 ? -13.668 0.890 6.754 1.00 91.81 86 ARG A CA 1
ATOM 695 C C . ARG A 1 86 ? -13.842 1.963 5.687 1.00 91.81 86 ARG A C 1
ATOM 697 O O . ARG A 1 86 ? -14.142 1.614 4.552 1.00 91.81 86 ARG A O 1
ATOM 704 N N . LYS A 1 87 ? -13.622 3.240 6.017 1.00 88.50 87 LYS A N 1
ATOM 705 C CA . LYS A 1 87 ? -13.682 4.332 5.030 1.00 88.50 87 LYS A CA 1
ATOM 706 C C . LYS A 1 87 ? -12.594 4.216 3.957 1.00 88.50 87 LYS A C 1
ATOM 708 O O . LYS A 1 87 ? -12.784 4.734 2.868 1.00 88.50 87 LYS A O 1
ATOM 713 N N . ILE A 1 88 ? -11.501 3.513 4.257 1.00 86.81 88 ILE A N 1
ATOM 714 C CA . ILE A 1 88 ? -10.408 3.211 3.320 1.00 86.81 88 ILE A CA 1
ATOM 715 C C . ILE A 1 88 ? -10.424 1.739 2.859 1.00 86.81 88 ILE A C 1
ATOM 717 O O . ILE A 1 88 ? -9.437 1.248 2.325 1.00 86.81 88 ILE A O 1
ATOM 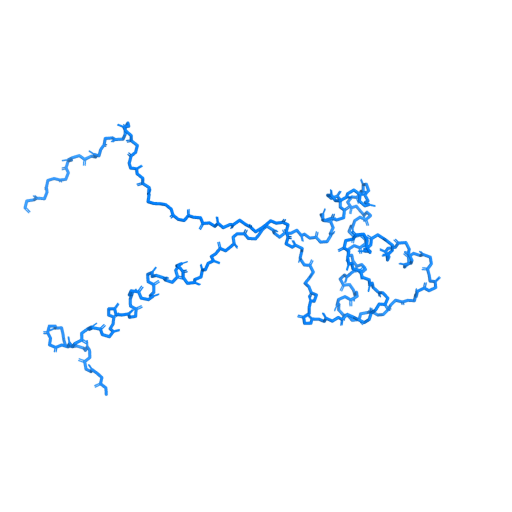721 N N . GLY A 1 89 ? -11.528 1.014 3.085 1.00 84.75 89 GLY A N 1
ATOM 722 C CA . GLY A 1 89 ? -11.718 -0.361 2.603 1.00 84.75 89 GLY A CA 1
ATOM 723 C C . GLY A 1 89 ? -11.111 -1.473 3.469 1.00 84.75 89 GLY A C 1
ATOM 724 O O . GLY A 1 89 ? -11.056 -2.617 3.026 1.00 84.75 89 GLY A O 1
ATOM 725 N N . ILE A 1 90 ? -10.681 -1.183 4.702 1.00 87.94 90 ILE A N 1
ATOM 726 C CA . ILE A 1 90 ? -10.059 -2.166 5.608 1.00 87.94 90 ILE A CA 1
ATOM 727 C C . ILE A 1 90 ? -11.037 -2.543 6.732 1.00 87.94 90 ILE A C 1
ATOM 729 O O . ILE A 1 90 ? -11.481 -1.681 7.492 1.00 87.94 90 ILE A O 1
ATOM 733 N N . ASP A 1 91 ? -11.353 -3.835 6.896 1.00 89.81 91 ASP A N 1
ATOM 734 C CA . ASP A 1 91 ? -12.186 -4.331 8.007 1.00 89.81 91 ASP A CA 1
ATOM 735 C C . ASP A 1 91 ? -11.423 -5.308 8.916 1.00 89.81 91 ASP A C 1
ATOM 737 O O . ASP A 1 91 ? -11.325 -6.504 8.645 1.00 89.81 91 ASP A O 1
ATOM 741 N N . ILE A 1 92 ? -10.961 -4.789 10.057 1.00 88.81 92 ILE A N 1
ATOM 742 C CA . ILE A 1 92 ? -10.179 -5.531 11.060 1.00 88.81 92 ILE A CA 1
ATOM 743 C C . ILE A 1 92 ? -10.974 -6.572 11.870 1.00 88.81 92 ILE A C 1
ATOM 745 O O . ILE A 1 92 ? -10.403 -7.243 12.725 1.00 88.81 92 ILE A O 1
ATOM 749 N N . ALA A 1 93 ? -12.291 -6.699 11.664 1.00 86.94 93 ALA A N 1
ATOM 750 C CA . ALA A 1 93 ? -13.077 -7.757 12.310 1.00 86.94 93 ALA A CA 1
ATOM 751 C C . ALA A 1 93 ? -13.079 -9.072 11.520 1.00 86.94 93 ALA A C 1
ATOM 753 O O . ALA A 1 93 ? -13.438 -10.111 12.068 1.00 86.94 93 ALA A O 1
ATOM 754 N N . GLN A 1 94 ? -12.727 -9.022 10.234 1.00 84.12 94 GLN A N 1
ATOM 755 C CA . GLN A 1 94 ? -12.562 -10.217 9.412 1.00 84.12 94 GLN A CA 1
ATOM 756 C C . GLN A 1 94 ? -11.151 -10.778 9.589 1.00 84.12 94 GLN A C 1
ATOM 758 O O . GLN A 1 94 ? -10.247 -10.077 10.038 1.00 84.12 94 GLN A O 1
ATOM 763 N N . LYS A 1 95 ? -10.932 -12.046 9.237 1.00 81.19 95 LYS A N 1
ATOM 764 C CA . LYS A 1 95 ? -9.570 -12.599 9.211 1.00 81.19 95 LYS A CA 1
ATOM 765 C C . LYS A 1 95 ? -8.769 -11.938 8.085 1.00 81.19 95 LYS A C 1
ATOM 767 O O . LYS A 1 95 ? -9.274 -11.806 6.971 1.00 81.19 95 LYS A O 1
ATOM 772 N N . CYS A 1 96 ? -7.531 -11.536 8.373 1.00 77.94 96 CYS A N 1
ATOM 773 C CA . CYS A 1 96 ? -6.646 -10.948 7.371 1.00 77.94 96 CYS A CA 1
ATOM 774 C C . CYS A 1 96 ? -6.281 -11.986 6.302 1.00 77.94 96 CYS A C 1
ATOM 776 O O . CYS A 1 96 ? -5.777 -13.065 6.618 1.00 77.94 96 CYS A O 1
ATOM 778 N N . ASN A 1 97 ? -6.521 -11.651 5.033 1.00 77.00 97 ASN A N 1
ATOM 779 C CA . ASN A 1 97 ? -5.997 -12.411 3.905 1.00 77.00 97 ASN A CA 1
ATOM 780 C C . ASN A 1 97 ? -4.657 -11.801 3.472 1.00 77.00 97 ASN A C 1
ATOM 782 O O . ASN A 1 97 ? -4.618 -10.847 2.693 1.00 77.00 97 ASN A O 1
ATOM 786 N N . ILE A 1 98 ? -3.569 -12.374 3.982 1.00 71.44 98 ILE A N 1
ATOM 787 C CA . ILE A 1 98 ? -2.196 -11.881 3.795 1.00 71.44 98 ILE A CA 1
ATOM 788 C C . ILE A 1 98 ? -1.787 -11.902 2.311 1.00 71.44 98 ILE A C 1
ATOM 790 O O . ILE A 1 98 ? -1.003 -11.069 1.878 1.00 71.44 98 ILE A O 1
ATOM 794 N N . SER A 1 99 ? -2.365 -12.792 1.497 1.00 71.00 99 SER A N 1
ATOM 795 C CA . SER A 1 99 ? -2.086 -12.860 0.055 1.00 71.00 99 SER A CA 1
ATOM 796 C C . SER A 1 99 ? -2.710 -11.716 -0.750 1.00 71.00 99 SER A C 1
ATOM 798 O O . SER A 1 99 ? -2.332 -11.513 -1.899 1.00 71.00 99 SER A O 1
ATOM 800 N N . LYS A 1 100 ? -3.693 -10.999 -0.188 1.00 67.94 100 LYS A N 1
ATOM 801 C CA . LYS A 1 100 ? -4.425 -9.918 -0.875 1.00 67.94 100 LYS A CA 1
ATOM 802 C C . LYS A 1 100 ? -4.205 -8.544 -0.255 1.00 67.94 100 LYS A C 1
ATOM 804 O O . LYS A 1 100 ? -4.420 -7.540 -0.927 1.00 67.94 100 LYS A O 1
ATOM 809 N N . PHE A 1 101 ? -3.842 -8.486 1.022 1.00 68.94 101 PHE A N 1
ATOM 810 C CA . PHE A 1 101 ? -3.692 -7.228 1.735 1.00 68.94 101 PHE A CA 1
ATOM 811 C C . PHE A 1 101 ? -2.247 -6.730 1.679 1.00 68.94 101 PHE A C 1
ATOM 813 O O . PHE A 1 101 ? -1.335 -7.408 2.145 1.00 68.94 101 PHE A O 1
ATOM 820 N N . SER A 1 102 ? -2.062 -5.514 1.165 1.00 69.69 102 SER A N 1
ATOM 821 C CA . SER A 1 102 ? -0.812 -4.766 1.271 1.00 69.69 102 SER A CA 1
ATOM 822 C C . SER A 1 102 ? -0.995 -3.631 2.283 1.00 69.69 102 SER A C 1
ATOM 824 O O . SER A 1 102 ? -1.988 -2.906 2.194 1.00 69.69 102 SER A O 1
ATOM 826 N N . PRO A 1 103 ? -0.054 -3.421 3.220 1.00 68.25 103 PRO A N 1
ATOM 827 C CA . PRO A 1 103 ? -0.087 -2.286 4.145 1.00 68.25 103 PRO A CA 1
ATOM 828 C C . PRO A 1 103 ? 0.198 -0.936 3.462 1.00 68.25 103 PRO A C 1
ATOM 830 O O . PRO A 1 103 ? 0.234 0.096 4.131 1.00 68.25 103 PRO A O 1
ATOM 833 N N . VAL A 1 104 ? 0.410 -0.942 2.146 1.00 70.31 104 VAL A N 1
ATOM 834 C CA . VAL A 1 104 ? 0.701 0.230 1.330 1.00 70.31 104 VAL A CA 1
ATOM 835 C C . VAL A 1 104 ? -0.421 0.417 0.313 1.00 70.31 104 VAL A C 1
ATOM 837 O O . VAL A 1 104 ? -0.794 -0.527 -0.386 1.00 70.31 104 VAL A O 1
ATOM 840 N N . VAL A 1 105 ? -0.957 1.635 0.238 1.00 68.88 105 VAL A N 1
ATOM 841 C CA . VAL A 1 105 ? -2.049 1.993 -0.673 1.00 68.88 105 VAL A CA 1
ATOM 842 C C . VAL A 1 105 ? -1.457 2.609 -1.939 1.00 68.88 105 VAL A C 1
ATOM 844 O O . VAL A 1 105 ? -0.658 3.540 -1.863 1.00 68.88 105 VAL A O 1
ATOM 847 N N . VAL A 1 106 ? -1.850 2.094 -3.107 1.00 65.50 106 VAL A N 1
ATOM 848 C CA . VAL A 1 106 ? -1.465 2.668 -4.405 1.00 65.50 106 VAL A CA 1
ATOM 849 C C . VAL A 1 106 ? -2.366 3.867 -4.683 1.00 65.50 106 VAL A C 1
ATOM 851 O O . VAL A 1 106 ? -3.565 3.698 -4.899 1.00 65.50 106 VAL A O 1
ATOM 854 N N . LYS A 1 107 ? -1.802 5.076 -4.658 1.00 63.75 107 LYS A N 1
ATOM 855 C 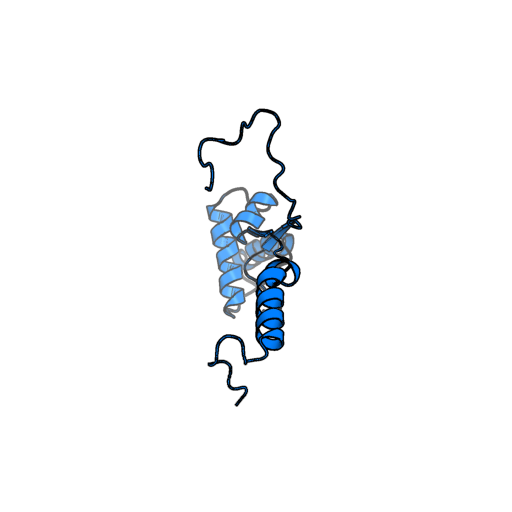CA . LYS A 1 107 ? -2.551 6.323 -4.875 1.00 63.75 107 LYS A CA 1
ATOM 856 C C . LYS A 1 107 ? -2.667 6.681 -6.347 1.00 63.75 107 LYS A C 1
ATOM 858 O O . LYS A 1 107 ? -3.729 7.082 -6.812 1.00 63.75 107 LYS A O 1
ATOM 863 N N . GLN A 1 108 ? -1.569 6.542 -7.077 1.00 54.28 108 GLN A N 1
ATOM 864 C CA . GLN A 1 108 ? -1.514 6.889 -8.484 1.00 54.28 108 GLN A CA 1
ATOM 865 C C . GLN A 1 108 ? -0.565 5.936 -9.192 1.00 54.28 108 GLN A C 1
ATOM 867 O O . GLN A 1 108 ? 0.544 5.684 -8.733 1.00 54.28 108 GLN A O 1
ATOM 872 N N . THR A 1 109 ? -1.030 5.391 -10.310 1.00 56.25 109 THR A N 1
ATOM 873 C CA . THR A 1 109 ? -0.206 4.618 -11.236 1.00 56.25 109 THR A CA 1
ATOM 874 C C . THR A 1 109 ? -0.051 5.484 -12.473 1.00 56.25 109 THR A C 1
ATOM 876 O O . THR A 1 109 ? -1.027 5.696 -13.192 1.00 56.25 109 THR A O 1
ATOM 879 N N . ARG A 1 110 ? 1.137 6.055 -12.687 1.00 63.47 110 ARG A N 1
ATOM 880 C CA . ARG A 1 110 ? 1.438 6.797 -13.918 1.00 63.47 110 ARG A CA 1
ATOM 881 C C . ARG A 1 110 ? 2.252 5.913 -14.851 1.00 63.47 110 ARG A C 1
ATOM 883 O O . ARG A 1 110 ? 3.276 5.357 -14.457 1.00 63.47 110 ARG A O 1
ATOM 890 N N . GLU A 1 111 ? 1.777 5.797 -16.082 1.00 59.75 111 GLU A N 1
ATOM 891 C CA . GLU A 1 111 ? 2.523 5.163 -17.161 1.00 59.75 111 GLU A CA 1
ATOM 892 C C . GLU A 1 111 ? 3.692 6.085 -17.530 1.00 59.75 111 GLU A C 1
ATOM 894 O O . GLU A 1 111 ? 3.487 7.226 -17.957 1.00 59.75 111 GLU A O 1
ATOM 899 N N . ILE A 1 112 ? 4.924 5.622 -17.316 1.00 66.56 112 ILE A N 1
ATOM 900 C CA . ILE A 1 112 ? 6.113 6.360 -17.739 1.00 66.56 112 ILE A CA 1
ATOM 901 C C . ILE A 1 112 ? 6.276 6.130 -19.238 1.00 66.56 112 ILE A C 1
ATOM 903 O O . ILE A 1 112 ? 6.608 5.032 -19.678 1.00 66.56 112 ILE A O 1
ATOM 907 N N . LYS A 1 113 ? 6.043 7.175 -20.031 1.00 68.81 113 LYS A N 1
ATOM 908 C CA . LYS A 1 113 ? 6.335 7.150 -21.464 1.00 68.81 113 LYS A CA 1
ATOM 909 C C . LYS A 1 113 ? 7.765 7.615 -21.675 1.00 68.81 113 LYS A C 1
ATOM 911 O O . LYS A 1 113 ? 8.067 8.792 -21.492 1.00 68.81 113 LYS A O 1
ATOM 916 N N . VAL A 1 114 ? 8.640 6.684 -22.038 1.00 71.62 114 VAL A N 1
ATOM 917 C CA . VAL A 1 114 ? 10.005 7.004 -22.456 1.00 71.62 114 VAL A CA 1
ATOM 918 C C . VAL A 1 114 ? 9.927 7.704 -23.811 1.00 71.62 114 VAL A C 1
ATOM 920 O O . VAL A 1 114 ? 9.377 7.161 -24.767 1.00 71.62 114 VAL A O 1
ATOM 923 N N . SER A 1 115 ? 10.449 8.926 -23.886 1.00 78.88 115 SER A N 1
ATOM 924 C CA . SER A 1 115 ? 10.566 9.693 -25.127 1.00 78.88 115 SER A CA 1
ATOM 925 C C . SER A 1 115 ? 12.027 10.003 -25.410 1.00 78.88 115 SER A C 1
ATOM 927 O O . SER A 1 115 ? 12.785 10.310 -24.487 1.00 78.88 115 SER A O 1
ATOM 929 N N . GLU A 1 116 ? 12.417 9.976 -26.682 1.00 82.94 116 GLU A N 1
ATOM 930 C CA . GLU A 1 116 ? 13.747 10.416 -27.094 1.00 82.94 116 GLU A CA 1
ATOM 931 C C . GLU A 1 116 ? 13.958 11.893 -26.723 1.00 82.94 116 GLU A C 1
ATOM 933 O O . GLU A 1 116 ? 13.115 12.752 -26.988 1.00 82.94 116 GLU A O 1
ATOM 938 N N . CYS A 1 117 ? 15.082 12.188 -26.068 1.00 78.62 117 CYS A N 1
ATOM 939 C CA . CYS A 1 117 ? 15.434 13.547 -25.673 1.00 78.62 117 CYS A CA 1
ATOM 940 C C . CYS A 1 117 ? 15.956 14.307 -26.896 1.00 78.62 117 CYS A C 1
ATOM 942 O O . CYS A 1 117 ? 17.094 14.107 -27.328 1.00 78.62 117 CYS A O 1
ATOM 944 N N . ILE A 1 118 ? 15.114 15.165 -27.471 1.00 86.00 118 ILE A N 1
ATOM 945 C CA . ILE A 1 118 ? 15.496 16.013 -28.601 1.00 86.00 118 ILE A CA 1
ATOM 946 C C . ILE A 1 118 ? 16.389 17.141 -28.084 1.00 86.00 118 ILE A C 1
ATOM 948 O O . ILE A 1 118 ? 16.064 17.814 -27.104 1.00 86.00 118 ILE A O 1
ATOM 952 N N . ILE A 1 119 ? 17.512 17.359 -28.767 1.00 84.69 119 ILE A N 1
ATOM 953 C CA . ILE A 1 119 ? 18.416 18.472 -28.483 1.00 84.69 119 ILE A CA 1
ATOM 954 C C . ILE A 1 119 ? 17.634 19.795 -28.607 1.00 84.69 119 ILE A C 1
ATOM 956 O O . ILE A 1 119 ? 17.056 20.053 -29.665 1.00 84.69 119 ILE A O 1
ATOM 960 N N . PRO A 1 120 ? 17.606 20.646 -27.564 1.00 89.56 120 PRO A N 1
ATOM 961 C CA . PRO A 1 120 ? 16.925 21.933 -27.632 1.00 89.56 120 PRO A CA 1
ATOM 962 C C . PRO A 1 120 ? 17.525 22.843 -28.706 1.00 89.56 120 PRO A C 1
ATOM 964 O O . PRO A 1 120 ? 18.737 22.858 -28.898 1.00 89.56 120 PRO A O 1
ATOM 967 N N . GLN A 1 121 ? 16.699 23.686 -29.332 1.00 89.06 121 GLN A N 1
ATOM 968 C CA . GLN A 1 121 ? 17.125 24.575 -30.426 1.00 89.06 121 GLN A CA 1
ATOM 969 C C . GLN A 1 121 ? 18.276 25.528 -30.048 1.00 89.06 121 GLN A C 1
ATOM 971 O O . GLN A 1 121 ? 19.036 25.965 -30.908 1.00 89.06 121 GLN A O 1
ATOM 976 N N . TRP A 1 122 ? 18.405 25.865 -28.764 1.00 90.06 122 TRP A N 1
ATOM 977 C CA . TRP A 1 122 ? 19.456 26.741 -28.244 1.00 90.06 122 TRP A CA 1
ATOM 978 C C . TRP A 1 122 ? 20.773 26.009 -27.942 1.00 90.06 122 TRP A C 1
ATOM 980 O O . TRP A 1 122 ? 21.786 26.660 -27.690 1.00 90.06 122 TRP A O 1
ATOM 990 N N . TYR A 1 123 ? 20.781 24.674 -27.929 1.00 87.75 123 TYR A N 1
ATOM 991 C CA . TYR A 1 123 ? 21.972 23.897 -27.609 1.00 87.75 123 TYR A CA 1
ATOM 992 C C . TYR A 1 123 ? 22.876 23.768 -28.837 1.00 87.75 123 TYR A C 1
ATOM 994 O O . TYR A 1 123 ? 22.509 23.173 -29.850 1.00 87.75 123 TYR A O 1
ATOM 1002 N N . ILE A 1 124 ? 24.098 24.287 -28.726 1.00 82.94 124 ILE A N 1
ATOM 1003 C CA . ILE A 1 124 ? 25.123 24.183 -29.765 1.00 82.94 124 ILE A CA 1
ATOM 1004 C C . ILE A 1 124 ? 26.067 23.041 -29.387 1.00 82.94 124 ILE A C 1
ATOM 1006 O O . ILE A 1 124 ? 26.788 23.123 -28.391 1.00 82.94 124 ILE A O 1
ATOM 1010 N N . LYS A 1 125 ? 26.076 21.967 -30.186 1.00 82.31 125 LYS A N 1
ATOM 1011 C CA . LYS A 1 125 ? 26.978 20.832 -29.959 1.00 82.31 125 LYS A CA 1
ATOM 1012 C C . LYS A 1 125 ? 28.438 21.291 -30.111 1.00 82.31 125 LYS A C 1
ATOM 1014 O O . LYS A 1 125 ? 28.768 21.905 -31.129 1.00 82.31 125 LYS A O 1
ATOM 1019 N N . PRO A 1 126 ? 29.336 20.974 -29.163 1.00 80.88 126 PRO A N 1
ATOM 1020 C CA . PRO A 1 126 ? 30.739 21.331 -29.301 1.00 80.88 126 PRO A CA 1
ATOM 1021 C C . PRO A 1 126 ? 31.380 20.600 -30.493 1.00 80.88 126 PRO A C 1
ATOM 1023 O O . PRO A 1 126 ? 31.294 19.378 -30.598 1.00 80.88 126 PRO A O 1
ATOM 1026 N N . SER A 1 127 ? 32.013 21.347 -31.402 1.00 73.94 127 SER A N 1
ATOM 1027 C CA . SER A 1 127 ? 32.558 20.845 -32.679 1.00 73.94 127 SER A CA 1
ATOM 1028 C C . SER A 1 127 ? 34.078 20.628 -32.678 1.00 73.94 127 SER A C 1
ATOM 1030 O O . SER A 1 127 ? 34.681 20.385 -33.722 1.00 73.94 127 SER A O 1
ATOM 1032 N N . HIS A 1 128 ? 34.721 20.735 -31.514 1.00 71.69 128 HIS A N 1
ATOM 1033 C CA . HIS A 1 128 ? 36.182 20.770 -31.396 1.00 71.69 128 HIS A CA 1
ATOM 1034 C C . HIS A 1 128 ? 36.862 19.392 -31.424 1.00 71.69 128 HIS A C 1
ATOM 1036 O O . HIS A 1 128 ? 38.077 19.324 -31.580 1.00 71.69 128 HIS A O 1
ATOM 1042 N N . LEU A 1 129 ? 36.108 18.294 -31.333 1.00 65.31 129 LEU A N 1
ATOM 1043 C CA . LEU A 1 129 ? 36.635 16.953 -31.585 1.00 65.31 129 LEU A CA 1
ATOM 1044 C C . LEU A 1 129 ? 36.504 16.637 -33.079 1.00 6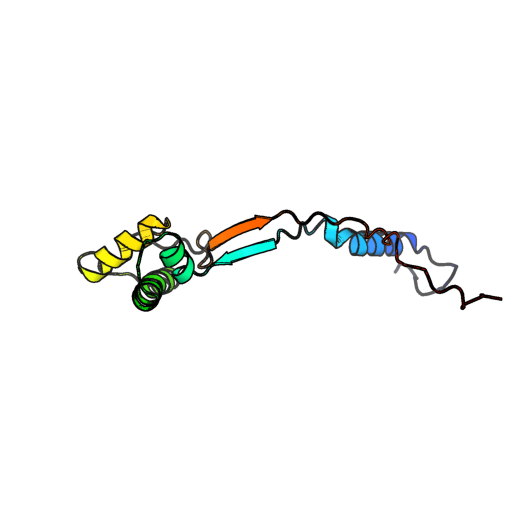5.31 129 LEU A C 1
ATOM 1046 O O . LEU A 1 129 ? 35.490 16.109 -33.532 1.00 65.31 129 LEU A O 1
ATOM 1050 N N . ARG A 1 130 ? 37.533 16.990 -33.854 1.00 63.84 130 ARG A N 1
ATOM 1051 C CA . ARG A 1 130 ? 37.727 16.466 -35.210 1.00 63.84 130 ARG A CA 1
ATOM 1052 C C . ARG A 1 130 ? 38.442 15.124 -35.076 1.00 63.84 130 ARG A C 1
ATOM 1054 O O . ARG A 1 130 ? 39.604 15.098 -34.685 1.00 63.84 130 ARG A O 1
ATOM 1061 N N . VAL A 1 131 ? 37.741 14.024 -35.335 1.00 57.22 131 VAL A N 1
ATOM 1062 C CA . VAL A 1 131 ? 38.387 12.716 -35.511 1.00 57.22 131 VAL A CA 1
ATOM 1063 C C . VAL A 1 131 ? 39.155 12.779 -36.832 1.00 57.22 131 VAL A C 1
ATOM 1065 O O . VAL A 1 131 ? 38.558 13.106 -37.859 1.00 57.22 131 VAL A O 1
ATOM 1068 N N . ALA A 1 132 ? 40.469 12.570 -36.760 1.00 43.88 132 ALA A N 1
ATOM 1069 C CA . ALA A 1 132 ? 41.341 12.322 -37.906 1.00 43.88 132 ALA A CA 1
ATOM 1070 C C . ALA A 1 132 ? 41.251 10.850 -38.324 1.00 43.88 132 ALA A C 1
ATOM 1072 O O . ALA A 1 132 ? 41.035 10.008 -37.420 1.00 43.88 132 ALA A O 1
#

Sequence (132 aa):
KKSLCYWGLSDYSVLNKLHTDFIDLDKKLSVNAMDFETISECLINNGVVDSTRKANITAMYAIQWFHGHTFDTKKKQVQTHRARLRKIGIDIAQKCNISKFSPVVVKQTREIKVSECIIPQWYIKPSHLRVA